Protein AF-K0J5R7-F1 (afdb_monomer)

Mean predicted aligned error: 9.74 Å

Nearest PDB structures (foldseek):
  3qnq-assembly2_C  TM=9.355E-01  e=2.518E-10  Bacillus cereus ATCC 10987
  8qsr-assembly1_A  TM=5.728E-01  e=1.149E-01  Escherichia coli

Foldseek 3Di:
DDPCLCVQQLNLLLQQLLLCLLLVLLCVQAPFPLSNVLSVVSNVCSQQSNCVSVCVSPVLVPDPLNVVLSVVLSVVSSVVVVVCVVVVQQAQFPPDDDPSRHGQLVSLCVRRPNDNSRSVSSVVSSVSSNVSCNVSSNVVSVVNRVVVVVVVVVD

InterPro domains:
  IPR003352 Phosphotransferase system, EIIC [PF02378] (1-74)
  IPR004501 Phosphotransferase system, EIIC component, type 3 [PS51105] (1-136)
  IPR051088 Bacterial PTS System Sugar-Specific EIIC/EIIB [PTHR33989] (1-152)

Structure (mmCIF, N/CA/C/O backbone):
data_AF-K0J5R7-F1
#
_entry.id   AF-K0J5R7-F1
#
loop_
_atom_site.group_PDB
_atom_site.id
_atom_site.type_symbol
_atom_site.label_atom_id
_atom_site.label_alt_id
_atom_site.label_comp_id
_atom_site.label_asym_id
_atom_site.label_entity_id
_atom_site.label_seq_id
_atom_site.pdbx_PDB_ins_code
_atom_site.Cartn_x
_atom_site.Cartn_y
_atom_site.Cartn_z
_atom_site.occupancy
_atom_site.B_iso_or_equiv
_atom_site.auth_seq_id
_atom_site.auth_comp_id
_atom_site.auth_asym_id
_atom_site.auth_atom_id
_atom_site.pdbx_PDB_model_num
ATOM 1 N N . MET A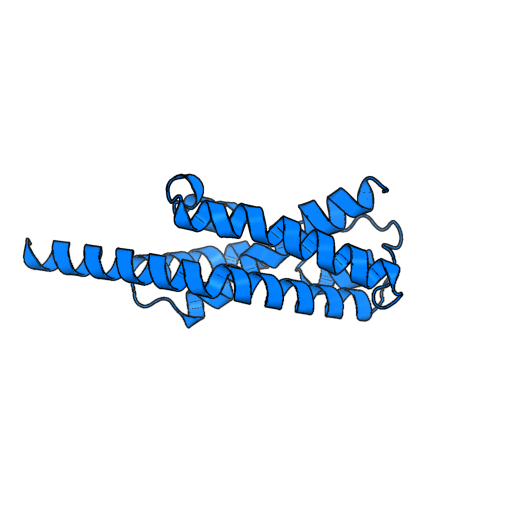 1 1 ? 12.331 -13.605 -17.509 1.00 44.28 1 MET A N 1
ATOM 2 C CA . MET A 1 1 ? 12.139 -12.647 -16.398 1.00 44.28 1 MET A CA 1
ATOM 3 C C . MET A 1 1 ? 13.452 -12.548 -15.634 1.00 44.28 1 MET A C 1
ATOM 5 O O . MET A 1 1 ? 13.988 -13.589 -15.285 1.00 44.28 1 MET A O 1
ATOM 9 N N . THR A 1 2 ? 14.027 -11.358 -15.457 1.00 44.75 2 THR A N 1
ATOM 10 C CA . THR A 1 2 ? 15.300 -11.165 -14.730 1.00 44.75 2 THR A CA 1
ATOM 11 C C . THR A 1 2 ? 15.046 -11.008 -13.229 1.00 44.75 2 THR A C 1
ATOM 13 O O . THR A 1 2 ? 14.035 -10.421 -12.847 1.00 44.75 2 THR A O 1
ATOM 16 N N . LYS A 1 3 ? 15.961 -11.491 -12.369 1.00 48.97 3 LYS A N 1
ATOM 17 C CA . LYS A 1 3 ? 15.855 -11.351 -10.898 1.00 48.97 3 LYS A CA 1
ATOM 18 C C . LYS A 1 3 ? 15.577 -9.908 -10.456 1.00 48.97 3 LYS A C 1
ATOM 20 O O . LYS A 1 3 ? 14.711 -9.691 -9.626 1.00 48.97 3 LYS A O 1
ATOM 25 N N . GLN A 1 4 ? 16.208 -8.923 -11.099 1.00 50.81 4 GLN A N 1
ATOM 26 C CA . GLN A 1 4 ? 15.983 -7.496 -10.829 1.00 50.81 4 GLN A CA 1
ATOM 27 C C . GLN A 1 4 ? 14.553 -7.016 -11.097 1.00 50.81 4 GLN A C 1
ATOM 29 O O . GLN A 1 4 ? 14.083 -6.114 -10.419 1.00 50.81 4 GLN A O 1
ATOM 34 N N . PHE A 1 5 ? 13.825 -7.602 -12.049 1.00 52.88 5 PHE A N 1
ATOM 35 C CA . PHE A 1 5 ? 12.424 -7.229 -12.252 1.00 52.88 5 PHE A CA 1
ATOM 36 C C . PHE A 1 5 ? 11.564 -7.660 -11.056 1.00 52.88 5 PHE A C 1
ATOM 38 O O . PHE A 1 5 ? 10.719 -6.901 -10.592 1.00 52.88 5 PHE A O 1
ATOM 45 N N . ILE A 1 6 ? 11.826 -8.854 -10.522 1.00 53.91 6 ILE A N 1
ATOM 46 C CA . ILE A 1 6 ? 11.122 -9.376 -9.350 1.00 53.91 6 ILE A CA 1
ATOM 47 C C . ILE A 1 6 ? 11.543 -8.587 -8.104 1.00 53.91 6 ILE A C 1
ATOM 49 O O . ILE A 1 6 ? 10.686 -8.046 -7.414 1.00 53.91 6 ILE A O 1
ATOM 53 N N . ASP A 1 7 ? 12.842 -8.414 -7.871 1.00 48.41 7 ASP A N 1
ATOM 54 C CA . ASP A 1 7 ? 13.350 -7.752 -6.665 1.00 48.41 7 ASP A CA 1
ATOM 55 C C . ASP A 1 7 ? 13.078 -6.244 -6.641 1.00 48.41 7 ASP A C 1
ATOM 57 O O . ASP A 1 7 ? 12.871 -5.687 -5.572 1.00 48.41 7 ASP A O 1
ATOM 61 N N . THR A 1 8 ? 13.044 -5.558 -7.787 1.00 49.31 8 THR A N 1
ATOM 62 C CA . THR A 1 8 ? 12.787 -4.112 -7.829 1.00 49.31 8 THR A CA 1
ATOM 63 C C . THR A 1 8 ? 11.306 -3.798 -7.981 1.00 49.31 8 THR A C 1
ATOM 65 O O . THR A 1 8 ? 10.830 -2.933 -7.266 1.00 49.31 8 THR A O 1
ATOM 68 N N . PHE A 1 9 ? 10.546 -4.486 -8.841 1.00 50.09 9 PHE A N 1
ATOM 69 C CA . PHE A 1 9 ? 9.148 -4.109 -9.114 1.00 50.09 9 PHE A CA 1
ATOM 70 C C . PHE A 1 9 ? 8.103 -4.904 -8.330 1.00 50.09 9 PHE A C 1
ATOM 72 O O . PHE A 1 9 ? 7.033 -4.366 -8.058 1.00 50.09 9 PHE A O 1
ATOM 79 N N . ILE A 1 10 ? 8.399 -6.151 -7.955 1.00 47.44 10 ILE A N 1
ATOM 80 C CA . ILE A 1 10 ? 7.448 -7.022 -7.244 1.00 47.44 10 ILE A CA 1
ATOM 81 C C . ILE A 1 10 ? 7.731 -7.027 -5.740 1.00 47.44 10 ILE A C 1
ATOM 83 O O . ILE A 1 10 ? 6.799 -6.929 -4.952 1.00 47.44 10 ILE A O 1
ATOM 87 N N . VAL A 1 11 ? 9.001 -7.104 -5.342 1.00 43.16 11 VAL A N 1
ATOM 88 C CA . VAL A 1 11 ? 9.412 -7.164 -3.932 1.00 43.16 11 VAL A CA 1
ATOM 89 C C . VAL A 1 11 ? 9.776 -5.769 -3.426 1.00 43.16 11 VAL A C 1
ATOM 91 O O . VAL A 1 11 ? 9.180 -5.300 -2.473 1.00 43.16 11 VAL A O 1
ATOM 94 N N . GLY A 1 12 ? 10.663 -5.042 -4.106 1.00 44.59 12 GLY A N 1
ATOM 95 C CA . GLY A 1 12 ? 11.152 -3.732 -3.666 1.00 44.59 12 GLY A CA 1
ATOM 96 C C . GLY A 1 12 ? 10.116 -2.614 -3.769 1.00 44.59 12 GLY A C 1
ATOM 97 O O . GLY A 1 12 ? 9.905 -1.895 -2.801 1.00 44.59 12 GLY A O 1
ATOM 98 N N . ILE A 1 13 ? 9.442 -2.464 -4.913 1.00 45.38 13 ILE A N 1
ATOM 99 C CA . ILE A 1 13 ? 8.364 -1.478 -5.139 1.00 45.38 13 ILE A CA 1
ATOM 100 C C . ILE A 1 13 ? 7.027 -1.977 -4.586 1.00 45.38 13 ILE A C 1
ATOM 102 O O . ILE A 1 13 ? 6.207 -1.162 -4.159 1.00 45.38 13 ILE A O 1
ATOM 106 N N . GLY A 1 14 ? 6.840 -3.301 -4.543 1.00 42.44 14 GLY A N 1
ATOM 107 C CA . GLY A 1 14 ? 5.731 -3.932 -3.842 1.00 42.44 14 GLY A CA 1
ATOM 108 C C . GLY A 1 14 ? 5.751 -3.567 -2.363 1.00 42.44 14 GLY A C 1
ATOM 109 O O . GLY A 1 14 ? 4.814 -2.946 -1.894 1.00 42.44 14 GLY A O 1
ATOM 110 N N . ASP A 1 15 ? 6.818 -3.841 -1.621 1.00 46.94 15 ASP A N 1
ATOM 111 C CA . ASP A 1 15 ? 6.833 -3.497 -0.195 1.00 46.94 15 ASP A CA 1
ATOM 112 C C . ASP A 1 15 ? 6.787 -1.973 0.035 1.00 46.94 15 ASP A C 1
ATOM 114 O O . ASP A 1 15 ? 5.966 -1.470 0.800 1.00 46.94 15 ASP A O 1
ATOM 118 N N . SER A 1 16 ? 7.643 -1.207 -0.642 1.00 47.53 16 SER A N 1
ATOM 119 C CA . SER A 1 16 ? 7.867 0.217 -0.338 1.00 47.53 16 SER A CA 1
ATOM 120 C C . SER A 1 16 ? 6.698 1.143 -0.712 1.00 47.53 16 SER A C 1
ATOM 122 O O . SER A 1 16 ? 6.246 1.972 0.080 1.00 47.53 16 SER A O 1
ATOM 124 N N . GLY A 1 17 ? 6.170 1.006 -1.931 1.00 51.03 17 GLY A N 1
ATOM 125 C CA . GLY A 1 17 ? 5.119 1.881 -2.451 1.00 51.03 17 GLY A CA 1
ATOM 126 C C . GLY A 1 17 ? 3.729 1.529 -1.929 1.00 51.03 17 GLY A C 1
ATOM 127 O O . GLY A 1 17 ? 2.882 2.418 -1.796 1.00 51.03 17 GLY A O 1
ATOM 128 N N . MET A 1 18 ? 3.494 0.251 -1.609 1.00 62.88 18 MET A N 1
ATOM 129 C CA . MET A 1 18 ? 2.194 -0.203 -1.121 1.00 62.88 18 MET A CA 1
ATOM 130 C C . MET A 1 18 ? 1.890 0.351 0.267 1.00 62.88 18 MET A C 1
ATOM 132 O O . MET A 1 18 ? 0.785 0.837 0.498 1.00 62.88 18 MET A O 1
ATOM 136 N N . THR A 1 19 ? 2.868 0.362 1.171 1.00 66.06 19 THR A N 1
ATOM 137 C 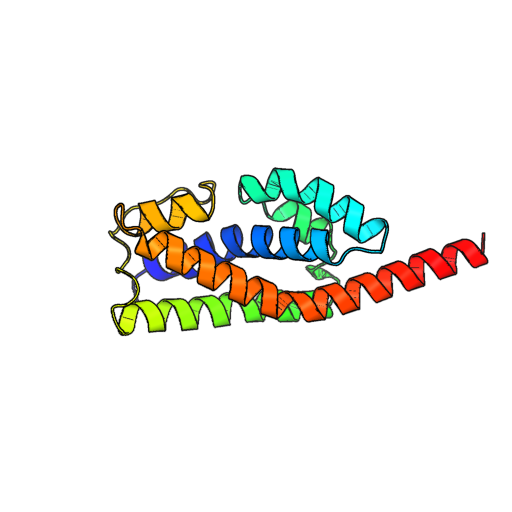CA . THR A 1 19 ? 2.660 0.820 2.550 1.00 66.06 19 THR A CA 1
ATOM 138 C C . THR A 1 19 ? 2.367 2.310 2.626 1.00 66.06 19 THR A C 1
ATOM 140 O O . THR A 1 1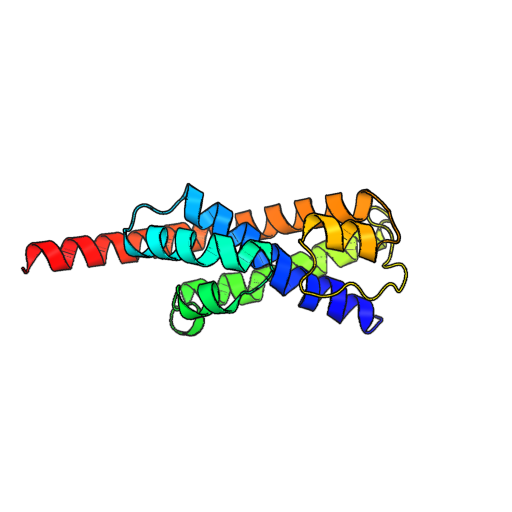9 ? 1.465 2.713 3.357 1.00 66.06 19 THR A O 1
ATOM 143 N N . LEU A 1 20 ? 3.044 3.140 1.826 1.00 69.12 20 LEU A N 1
ATOM 144 C CA . LEU A 1 20 ? 2.742 4.572 1.774 1.00 69.12 20 LEU A CA 1
ATOM 145 C C . LEU A 1 20 ? 1.330 4.831 1.217 1.00 69.12 20 LEU A C 1
ATOM 147 O O . LEU A 1 20 ? 0.601 5.659 1.764 1.00 69.12 20 LEU A O 1
ATOM 151 N N . ALA A 1 21 ? 0.907 4.085 0.187 1.00 71.31 21 ALA A N 1
ATOM 152 C CA . ALA A 1 21 ? -0.458 4.153 -0.344 1.00 71.31 21 ALA A CA 1
ATOM 153 C C . ALA A 1 21 ? -1.504 3.783 0.721 1.00 71.31 21 ALA A C 1
ATOM 155 O O . ALA A 1 21 ? -2.512 4.471 0.885 1.00 71.31 21 ALA A O 1
ATOM 156 N N . VAL A 1 22 ? -1.238 2.706 1.465 1.00 72.81 22 VAL A N 1
ATOM 157 C CA . VAL A 1 22 ? -2.085 2.211 2.555 1.00 72.81 22 VAL A CA 1
ATOM 158 C C . VAL A 1 22 ? -2.149 3.218 3.699 1.00 72.81 22 VAL A C 1
ATOM 160 O O . VAL A 1 22 ? -3.231 3.478 4.213 1.00 72.81 22 VAL A O 1
ATOM 163 N N . LEU A 1 23 ? -1.035 3.854 4.061 1.00 75.38 23 LEU A N 1
ATOM 164 C CA . LEU A 1 23 ? -0.992 4.891 5.094 1.00 75.38 23 LEU A CA 1
ATOM 165 C C . LEU A 1 23 ? -1.779 6.140 4.707 1.00 75.38 23 LEU A C 1
ATOM 167 O O . LEU A 1 23 ? -2.527 6.669 5.528 1.00 75.38 23 LEU A O 1
ATOM 171 N N . LEU A 1 24 ? -1.665 6.585 3.454 1.00 74.69 24 LEU A N 1
ATOM 172 C CA . LEU A 1 24 ? -2.483 7.679 2.930 1.00 74.69 24 LEU A CA 1
ATOM 173 C C . LEU A 1 24 ? -3.975 7.311 2.943 1.00 74.69 24 LEU A C 1
ATOM 175 O O . LEU A 1 24 ? -4.805 8.127 3.345 1.00 74.69 24 LEU A O 1
ATOM 179 N N . ALA A 1 25 ? -4.319 6.072 2.578 1.00 77.38 25 ALA A N 1
ATOM 180 C CA . ALA A 1 25 ? -5.689 5.568 2.653 1.00 77.38 25 ALA A CA 1
ATOM 181 C C . ALA A 1 25 ? -6.215 5.521 4.094 1.00 77.38 25 ALA A C 1
ATOM 183 O O . ALA A 1 25 ? -7.326 5.979 4.357 1.00 77.38 25 ALA A O 1
ATOM 184 N N . ILE A 1 26 ? -5.407 5.038 5.040 1.00 77.56 26 ILE A N 1
ATOM 185 C CA . ILE A 1 26 ? -5.725 5.048 6.470 1.00 77.56 26 ILE A CA 1
ATOM 186 C C . ILE A 1 26 ? -5.974 6.481 6.935 1.00 77.56 26 ILE A C 1
ATOM 188 O O . ILE A 1 26 ? -6.991 6.738 7.566 1.00 77.56 26 ILE A O 1
ATOM 192 N N . PHE A 1 27 ? -5.108 7.432 6.585 1.00 78.62 27 PHE A N 1
ATOM 193 C CA . PHE A 1 27 ? -5.261 8.822 7.010 1.00 78.62 27 PHE A CA 1
ATOM 194 C C . PHE A 1 27 ? -6.554 9.468 6.482 1.00 78.62 27 PHE A C 1
ATOM 196 O O . PHE A 1 27 ? -7.174 10.260 7.189 1.00 78.62 27 PHE A O 1
ATOM 203 N N . MET A 1 28 ? -6.993 9.109 5.271 1.00 77.44 28 MET A N 1
ATOM 204 C CA . MET A 1 28 ? -8.253 9.601 4.698 1.00 77.44 28 MET A CA 1
ATOM 205 C C . MET A 1 28 ? -9.506 8.933 5.284 1.00 77.44 28 MET A C 1
ATOM 207 O O . MET A 1 28 ? -10.561 9.564 5.335 1.00 77.44 28 MET A O 1
ATOM 211 N N . ILE A 1 29 ? -9.425 7.659 5.682 1.00 79.44 29 ILE A N 1
ATOM 212 C CA . ILE A 1 29 ? -10.601 6.850 6.052 1.00 79.44 29 ILE A CA 1
ATOM 213 C C . ILE A 1 29 ? -10.767 6.716 7.570 1.00 79.44 29 ILE A C 1
ATOM 215 O O . ILE A 1 29 ? -11.895 6.550 8.028 1.00 79.44 29 ILE A O 1
ATOM 219 N N . ALA A 1 30 ? -9.685 6.784 8.349 1.00 78.88 30 ALA A N 1
ATOM 220 C CA . ALA A 1 30 ? -9.681 6.414 9.760 1.00 78.88 30 ALA A CA 1
ATOM 221 C C . ALA A 1 30 ? -10.612 7.275 10.622 1.00 78.88 30 ALA A C 1
ATOM 223 O O . ALA A 1 30 ? -10.345 8.450 10.896 1.00 78.88 30 ALA A O 1
ATOM 224 N N . LYS A 1 31 ? -11.681 6.646 11.119 1.00 78.12 31 LYS A N 1
ATOM 225 C CA . LYS A 1 31 ? -12.581 7.198 12.137 1.00 78.12 31 LYS A CA 1
ATOM 226 C C . LYS A 1 31 ? -12.308 6.619 13.520 1.00 78.12 31 LYS A C 1
ATOM 228 O O . LYS A 1 31 ? -12.506 7.334 14.502 1.00 78.12 31 LYS A O 1
ATOM 233 N N . SER A 1 32 ? -11.854 5.368 13.607 1.00 80.88 32 SER A N 1
ATOM 234 C CA . SER A 1 32 ? -11.477 4.732 14.876 1.00 80.88 32 SER A CA 1
ATOM 235 C C . SER A 1 32 ? -10.209 5.354 15.465 1.00 80.88 32 SER A C 1
ATOM 237 O O . SER A 1 32 ? -9.316 5.817 14.740 1.00 80.88 32 SER A O 1
ATOM 239 N N . ARG A 1 33 ? -10.112 5.388 16.801 1.00 79.62 33 ARG A N 1
ATOM 240 C CA . ARG A 1 33 ? -8.916 5.914 17.473 1.00 79.62 33 ARG A CA 1
ATOM 241 C C . ARG A 1 33 ? -7.714 5.029 17.165 1.00 79.62 33 ARG A C 1
ATOM 243 O O . ARG A 1 33 ? -6.644 5.554 16.865 1.00 79.62 33 ARG A O 1
ATOM 250 N N . GLN A 1 34 ? -7.913 3.713 17.169 1.00 79.38 34 GLN A N 1
ATOM 251 C CA . GLN A 1 34 ? -6.888 2.730 16.844 1.00 79.38 34 GLN A CA 1
ATOM 252 C C . GLN A 1 34 ? -6.291 2.971 15.451 1.00 79.38 34 GLN A C 1
ATOM 254 O O . GLN A 1 34 ? -5.076 3.114 15.325 1.00 79.38 34 GLN A O 1
ATOM 259 N N . MET A 1 35 ? -7.118 3.113 14.411 1.00 78.94 35 MET A N 1
ATOM 260 C CA . MET A 1 35 ? -6.607 3.265 13.046 1.00 78.94 35 MET A CA 1
ATOM 261 C C . MET A 1 35 ? -5.954 4.638 12.803 1.00 78.94 35 MET A C 1
ATOM 263 O O . MET A 1 35 ? -4.978 4.730 12.057 1.00 78.94 35 MET A O 1
ATOM 267 N N . ARG A 1 36 ? -6.405 5.698 13.494 1.00 81.19 36 ARG A N 1
ATOM 268 C CA . ARG A 1 36 ? -5.750 7.023 13.465 1.00 81.19 36 ARG A CA 1
ATOM 269 C C . ARG A 1 36 ? -4.373 7.023 14.120 1.00 81.19 36 ARG A C 1
ATOM 271 O O . ARG A 1 36 ? -3.454 7.634 13.577 1.00 81.19 36 ARG A O 1
ATOM 278 N N . GLU A 1 37 ? -4.224 6.380 15.275 1.00 80.00 37 GLU A N 1
ATOM 279 C CA . GLU A 1 37 ? -2.925 6.280 15.951 1.00 80.00 37 GLU A CA 1
ATOM 280 C C . GLU A 1 37 ? -1.946 5.430 15.134 1.00 80.00 37 GLU A C 1
ATOM 282 O O . GLU A 1 37 ? -0.801 5.836 14.940 1.00 80.00 37 GLU A O 1
ATOM 287 N N . MET A 1 38 ? -2.413 4.330 14.532 1.00 76.38 38 MET A N 1
ATOM 288 C CA . MET A 1 38 ? -1.584 3.525 13.627 1.00 76.38 38 MET A CA 1
ATOM 289 C C . MET A 1 38 ? -1.137 4.306 12.386 1.00 76.38 38 MET A C 1
ATOM 291 O O . MET A 1 38 ? 0.032 4.244 12.015 1.00 76.38 38 MET A O 1
ATOM 295 N N . GLY A 1 39 ? -2.022 5.101 11.774 1.00 74.81 39 GLY A N 1
ATOM 296 C CA . GLY A 1 39 ? -1.657 5.961 10.643 1.00 74.81 39 GLY A CA 1
ATOM 297 C C . GLY A 1 39 ? -0.579 6.995 10.993 1.00 74.81 39 GLY A C 1
ATOM 298 O O . GLY A 1 39 ? 0.339 7.217 10.206 1.00 74.81 39 GLY A O 1
ATOM 299 N N . LYS A 1 40 ? -0.640 7.596 12.191 1.00 75.62 40 LYS A N 1
ATOM 300 C CA . LYS A 1 40 ? 0.381 8.548 12.669 1.00 75.62 40 LYS A CA 1
ATOM 301 C C . LYS A 1 40 ? 1.726 7.879 12.947 1.00 75.62 40 LYS A C 1
ATOM 303 O O . LYS A 1 40 ? 2.758 8.449 12.613 1.00 75.62 40 LYS A O 1
ATOM 308 N N . LEU A 1 41 ? 1.717 6.695 13.558 1.00 72.94 41 LEU A N 1
ATOM 309 C CA . LEU A 1 41 ? 2.939 5.938 13.841 1.00 72.94 41 LEU A CA 1
ATOM 310 C C . LEU A 1 41 ? 3.585 5.426 12.548 1.00 72.94 41 LEU A C 1
ATOM 312 O O . LEU A 1 41 ? 4.804 5.474 12.400 1.00 72.94 41 LEU A O 1
ATOM 316 N N . GLY A 1 42 ? 2.762 4.993 11.593 1.00 70.69 42 GLY A N 1
ATOM 317 C CA . GLY A 1 42 ? 3.225 4.435 10.332 1.00 70.69 42 GLY A CA 1
ATOM 318 C C . GLY A 1 42 ? 3.685 5.472 9.307 1.00 70.69 42 GLY A C 1
ATOM 319 O O . GLY A 1 42 ? 4.504 5.137 8.464 1.00 70.69 42 GLY A O 1
ATOM 320 N N . ILE A 1 43 ? 3.239 6.735 9.352 1.00 68.94 43 ILE A N 1
ATOM 321 C CA . ILE A 1 43 ? 3.651 7.728 8.338 1.00 68.94 43 ILE A CA 1
ATOM 322 C C . ILE A 1 43 ? 5.156 8.027 8.384 1.00 68.94 43 ILE A C 1
ATOM 324 O O . ILE A 1 43 ? 5.784 8.179 7.340 1.00 68.94 43 ILE A O 1
ATOM 328 N N . GLY A 1 44 ? 5.746 8.056 9.585 1.00 66.62 44 GLY A N 1
ATOM 329 C CA . GLY A 1 44 ? 7.180 8.278 9.765 1.00 66.62 44 GLY A CA 1
ATOM 330 C C . GLY A 1 44 ? 8.012 7.126 9.205 1.00 66.62 44 GLY A C 1
ATOM 331 O O . GLY A 1 44 ? 8.999 7.358 8.515 1.00 66.62 44 GLY A O 1
ATOM 332 N N . SER A 1 45 ? 7.579 5.886 9.445 1.00 67.25 45 SER A N 1
ATOM 333 C CA . SER A 1 45 ? 8.244 4.681 8.943 1.00 67.25 45 SER A CA 1
ATOM 334 C C . SER A 1 45 ? 7.993 4.456 7.447 1.00 67.25 45 SER A C 1
ATOM 336 O O . SER A 1 45 ? 8.902 4.077 6.714 1.00 67.25 45 SER A O 1
ATOM 338 N N . GLY A 1 46 ? 6.790 4.778 6.970 1.00 65.31 46 GLY A N 1
ATOM 339 C CA . GLY A 1 46 ? 6.362 4.622 5.582 1.00 65.31 46 GLY A CA 1
ATOM 340 C C . GLY A 1 46 ? 7.100 5.529 4.599 1.00 65.31 46 GLY A C 1
ATOM 341 O O . GLY A 1 46 ? 7.291 5.142 3.453 1.00 65.31 46 GLY A O 1
ATOM 342 N N . ILE A 1 47 ? 7.584 6.699 5.036 1.00 65.31 47 ILE A N 1
ATOM 343 C CA . ILE A 1 47 ? 8.444 7.569 4.208 1.00 65.31 47 ILE A CA 1
ATOM 344 C C . ILE A 1 47 ? 9.795 6.898 3.902 1.00 65.31 47 ILE A C 1
ATOM 346 O O . ILE A 1 47 ? 10.343 7.088 2.817 1.00 65.31 47 ILE A O 1
ATOM 350 N N . PHE A 1 48 ? 10.309 6.093 4.835 1.00 63.78 48 PHE A N 1
ATOM 351 C CA . PHE A 1 48 ? 11.562 5.344 4.690 1.00 63.78 48 PHE A CA 1
ATOM 352 C C . PHE A 1 48 ? 11.350 3.891 4.248 1.00 63.78 48 PHE A C 1
ATOM 354 O O . PHE A 1 48 ? 12.292 3.100 4.289 1.00 63.78 48 PHE A O 1
ATOM 361 N N . ASN A 1 49 ? 10.134 3.539 3.815 1.00 64.19 49 ASN A N 1
ATOM 362 C CA . ASN A 1 49 ? 9.752 2.184 3.404 1.00 64.19 49 ASN A CA 1
ATOM 363 C C . ASN A 1 49 ? 9.959 1.117 4.486 1.00 64.19 49 ASN A C 1
ATOM 365 O O . ASN A 1 49 ? 10.253 -0.038 4.191 1.00 64.19 49 ASN A O 1
ATOM 369 N N . VAL A 1 50 ? 9.817 1.517 5.747 1.00 63.62 50 VAL A N 1
ATOM 370 C CA . VAL A 1 50 ? 9.812 0.611 6.892 1.00 63.62 50 VAL A CA 1
ATOM 371 C C . VAL A 1 50 ? 8.359 0.208 7.142 1.00 63.62 50 VAL A C 1
ATOM 373 O O . VAL A 1 50 ? 7.527 1.020 7.568 1.00 63.62 50 VAL A O 1
ATOM 376 N N . ASN A 1 51 ? 8.053 -1.047 6.818 1.00 63.84 51 ASN A N 1
ATOM 377 C CA . ASN A 1 51 ? 6.694 -1.586 6.723 1.00 63.84 51 ASN A CA 1
ATOM 378 C C . ASN A 1 51 ? 6.246 -2.318 7.985 1.00 63.84 51 ASN A C 1
ATOM 380 O O . ASN A 1 51 ? 5.048 -2.489 8.221 1.00 63.84 51 ASN A O 1
ATOM 384 N N . GLU A 1 52 ? 7.199 -2.712 8.823 1.00 65.31 52 GLU A N 1
ATOM 385 C CA . GLU A 1 52 ? 6.968 -3.435 10.064 1.00 65.31 52 GLU A CA 1
ATOM 386 C C . GLU A 1 52 ? 5.962 -2.716 10.983 1.00 65.31 52 GLU A C 1
ATOM 388 O O . GLU A 1 52 ? 5.035 -3.372 11.456 1.00 65.31 52 GLU A O 1
ATOM 393 N N . PRO A 1 53 ? 6.009 -1.384 11.185 1.00 63.69 53 PRO A N 1
ATOM 394 C CA . PRO A 1 53 ? 5.056 -0.701 12.059 1.00 63.69 53 PRO A CA 1
ATOM 395 C C . PRO A 1 53 ? 3.612 -0.793 11.570 1.00 63.69 53 PRO A C 1
ATOM 397 O O . PRO A 1 53 ? 2.691 -0.762 12.378 1.00 63.69 53 PRO A O 1
ATOM 400 N N . VAL A 1 54 ? 3.398 -0.937 10.262 1.00 66.25 54 VAL A N 1
ATOM 401 C CA . VAL A 1 54 ? 2.058 -1.063 9.680 1.00 66.25 54 VAL A CA 1
ATOM 402 C C . VAL A 1 54 ? 1.580 -2.510 9.736 1.00 66.25 54 VAL A C 1
ATOM 404 O O . VAL A 1 54 ? 0.435 -2.746 10.104 1.00 66.25 54 VAL A O 1
ATOM 407 N N . ILE A 1 55 ? 2.459 -3.472 9.441 1.00 65.44 55 ILE A N 1
ATOM 408 C CA . ILE A 1 55 ? 2.156 -4.914 9.467 1.00 65.44 55 ILE A CA 1
ATOM 409 C C . ILE A 1 55 ? 1.935 -5.444 10.888 1.00 65.44 55 ILE A C 1
ATOM 411 O O . ILE A 1 55 ? 1.138 -6.364 11.077 1.00 65.44 55 ILE A O 1
ATOM 415 N N . PHE A 1 56 ? 2.634 -4.879 11.876 1.00 66.00 56 PHE A N 1
ATOM 416 C CA . PHE A 1 56 ? 2.443 -5.204 13.289 1.00 66.00 56 PHE A CA 1
ATOM 417 C C . PHE A 1 56 ? 1.422 -4.287 13.973 1.00 66.00 56 PHE A C 1
ATOM 419 O O . PHE A 1 56 ? 0.720 -4.734 14.878 1.00 66.00 56 PHE A O 1
ATOM 426 N N . GLY A 1 57 ? 1.329 -3.016 13.568 1.00 63.88 57 GLY A N 1
ATOM 427 C CA . GLY A 1 57 ? 0.428 -2.036 14.183 1.00 63.88 57 GLY A CA 1
ATOM 428 C C . GLY A 1 57 ? -1.033 -2.220 13.779 1.00 63.88 57 GLY A C 1
ATOM 429 O O . GLY A 1 57 ? -1.929 -2.206 14.625 1.00 63.88 57 GLY A O 1
ATOM 430 N N . LEU A 1 58 ? -1.292 -2.467 12.495 1.00 64.44 58 LEU A N 1
ATOM 431 C CA . LEU A 1 58 ? -2.515 -3.152 12.102 1.00 64.44 58 LEU A CA 1
ATOM 432 C C . LEU A 1 58 ? -2.212 -4.640 12.222 1.00 64.44 58 LEU A C 1
ATOM 434 O O . LEU A 1 58 ? -1.217 -5.069 11.656 1.00 64.44 58 LEU A O 1
ATOM 438 N N . PRO A 1 59 ? -3.027 -5.454 12.906 1.00 62.53 59 PRO A N 1
ATOM 439 C CA . PRO A 1 59 ? -2.820 -6.893 12.967 1.00 62.53 59 PRO A CA 1
ATOM 440 C C . PRO A 1 59 ? -3.174 -7.525 11.609 1.00 62.53 59 PRO A C 1
ATOM 442 O O . PRO A 1 59 ? -4.092 -8.333 11.514 1.00 62.53 59 PRO A O 1
ATOM 445 N N . ILE A 1 60 ? -2.472 -7.137 10.538 1.00 64.19 60 ILE A N 1
ATOM 446 C CA . ILE A 1 60 ? -2.701 -7.567 9.154 1.00 64.19 60 ILE A CA 1
ATOM 447 C C . ILE A 1 60 ? -2.570 -9.085 9.076 1.00 64.19 60 ILE A C 1
ATOM 449 O O . ILE A 1 60 ? -3.376 -9.745 8.433 1.00 64.19 60 ILE A O 1
ATOM 453 N N . ILE A 1 61 ? -1.602 -9.637 9.809 1.00 58.66 61 ILE A N 1
ATOM 454 C CA . ILE A 1 61 ? -1.348 -11.077 9.888 1.00 58.66 61 ILE A CA 1
ATOM 455 C C . ILE A 1 61 ? -2.480 -11.815 10.621 1.00 58.66 61 ILE A C 1
ATOM 457 O O . ILE A 1 61 ? -2.790 -12.951 10.276 1.00 58.66 61 ILE A O 1
ATOM 461 N N . MET A 1 62 ? -3.120 -11.192 11.617 1.00 66.06 62 MET A N 1
ATOM 462 C CA . MET A 1 62 ? -4.211 -11.827 12.373 1.00 66.06 62 MET A CA 1
ATOM 463 C C . MET A 1 62 ? -5.598 -11.512 11.802 1.00 66.06 62 MET A C 1
ATOM 465 O O . MET A 1 62 ? -6.569 -12.151 12.200 1.00 66.06 62 MET A O 1
ATOM 469 N N . ASN A 1 63 ? -5.717 -10.540 10.890 1.00 72.50 63 ASN A N 1
ATOM 470 C CA . ASN A 1 63 ? -6.978 -10.147 10.275 1.00 72.50 63 ASN A CA 1
ATOM 471 C C . ASN A 1 63 ? -7.072 -10.697 8.839 1.00 72.50 63 ASN A C 1
ATOM 473 O O . ASN A 1 63 ? -6.445 -10.147 7.929 1.00 72.50 63 ASN A O 1
ATOM 477 N N . PRO A 1 64 ? -7.913 -11.719 8.588 1.00 71.19 64 PRO A N 1
ATOM 478 C CA . PRO A 1 64 ? -8.092 -12.297 7.256 1.00 71.19 64 PRO A CA 1
ATOM 479 C C . PRO A 1 64 ? -8.490 -11.267 6.191 1.00 71.19 64 PRO A C 1
ATOM 481 O O . PRO A 1 64 ? -8.135 -11.422 5.025 1.00 71.19 64 PRO A O 1
ATOM 484 N N . LEU A 1 65 ? -9.189 -10.192 6.583 1.00 78.62 65 LEU A N 1
ATOM 485 C CA . LEU A 1 65 ? -9.591 -9.118 5.673 1.00 78.62 65 LEU A CA 1
ATOM 486 C C . LEU A 1 65 ? -8.403 -8.320 5.141 1.00 78.62 65 LEU A C 1
ATOM 488 O O . LEU A 1 65 ? -8.499 -7.782 4.046 1.00 78.62 65 LEU A O 1
ATOM 492 N N . ALA A 1 66 ? -7.305 -8.238 5.890 1.00 75.88 66 ALA A N 1
ATOM 493 C CA . ALA A 1 66 ? -6.107 -7.510 5.488 1.00 75.88 66 ALA A CA 1
ATOM 494 C C . ALA A 1 66 ? -5.136 -8.393 4.683 1.00 75.88 66 ALA A C 1
ATOM 496 O O . ALA A 1 66 ? -4.421 -7.887 3.822 1.00 75.88 66 ALA A O 1
ATOM 497 N N . ILE A 1 67 ? -5.163 -9.715 4.889 1.00 77.56 67 ILE A N 1
ATOM 498 C CA . ILE A 1 67 ? -4.373 -10.681 4.105 1.00 77.56 67 ILE A CA 1
ATOM 499 C C . ILE A 1 67 ? -4.782 -10.665 2.626 1.00 77.56 67 ILE A C 1
ATOM 501 O O . ILE A 1 67 ? -3.924 -10.750 1.749 1.00 77.56 67 ILE A O 1
ATOM 505 N N . ILE A 1 68 ? -6.080 -10.525 2.334 1.00 81.88 68 ILE A N 1
ATOM 506 C CA . ILE A 1 68 ? -6.601 -10.490 0.958 1.00 81.88 68 ILE A CA 1
ATOM 507 C C . ILE A 1 68 ? -5.961 -9.356 0.137 1.00 81.88 68 ILE A C 1
ATOM 509 O O . ILE A 1 68 ? -5.310 -9.662 -0.862 1.00 81.88 68 ILE A O 1
ATOM 513 N N . PRO A 1 69 ? -6.089 -8.066 0.509 1.00 79.19 69 PRO A N 1
ATOM 514 C CA . PRO A 1 69 ? -5.463 -6.983 -0.237 1.00 79.19 69 PRO A CA 1
ATOM 515 C C . PRO A 1 69 ? -3.936 -7.044 -0.159 1.00 79.19 69 PRO A C 1
ATOM 517 O O . PRO A 1 69 ? -3.286 -6.666 -1.128 1.00 79.19 69 PRO A O 1
ATOM 520 N N . TRP A 1 70 ? -3.354 -7.566 0.926 1.00 75.81 70 TRP A N 1
ATOM 521 C CA . TRP A 1 70 ? -1.905 -7.738 1.041 1.00 75.81 70 TRP A CA 1
ATOM 522 C C . TRP A 1 70 ? -1.335 -8.737 0.027 1.00 75.81 70 TRP A C 1
ATOM 524 O O . TRP A 1 70 ? -0.269 -8.494 -0.525 1.00 75.81 70 TRP A O 1
ATOM 534 N N . LEU A 1 71 ? -2.057 -9.817 -0.282 1.00 77.00 71 LEU A N 1
ATOM 535 C CA . LEU A 1 71 ? -1.653 -10.777 -1.312 1.00 77.00 71 LEU A CA 1
ATOM 536 C C . LEU A 1 71 ? -2.041 -10.310 -2.724 1.00 77.00 71 LEU A C 1
ATOM 538 O O . LEU A 1 71 ? -1.306 -10.525 -3.685 1.00 77.00 71 LEU A O 1
ATOM 542 N N . LEU A 1 72 ? -3.203 -9.671 -2.862 1.00 81.06 72 LEU A N 1
ATOM 543 C CA . LEU A 1 72 ? -3.779 -9.313 -4.158 1.00 81.06 72 LEU A CA 1
ATOM 544 C C . LEU A 1 72 ? -3.126 -8.057 -4.755 1.00 81.06 72 LEU A C 1
ATOM 546 O O . LEU A 1 72 ? -2.875 -8.014 -5.958 1.00 81.06 72 LEU A O 1
ATOM 550 N N . ALA A 1 73 ? -2.783 -7.064 -3.930 1.00 81.31 73 ALA A N 1
ATOM 551 C CA . ALA A 1 73 ? -2.111 -5.844 -4.371 1.00 81.31 73 ALA A CA 1
ATOM 552 C C . ALA A 1 73 ? -0.769 -6.090 -5.095 1.00 81.31 73 ALA A C 1
ATOM 554 O O . ALA A 1 73 ? -0.646 -5.613 -6.225 1.00 81.31 73 ALA A O 1
ATOM 555 N N . PRO A 1 74 ? 0.208 -6.854 -4.558 1.00 75.38 74 PRO A N 1
ATOM 556 C CA . PRO A 1 74 ? 1.476 -7.094 -5.251 1.00 75.38 74 PRO A CA 1
ATOM 557 C C . PRO A 1 74 ? 1.294 -7.893 -6.544 1.00 75.38 74 PRO A C 1
ATOM 559 O O . PRO A 1 74 ? 1.992 -7.639 -7.524 1.00 75.38 74 PRO A O 1
ATOM 562 N N . VAL A 1 75 ? 0.326 -8.815 -6.590 1.00 79.94 75 VAL A N 1
ATOM 563 C CA . VAL A 1 75 ? 0.010 -9.583 -7.805 1.00 79.94 75 VAL A CA 1
ATOM 564 C C . VAL A 1 75 ? -0.523 -8.663 -8.905 1.00 79.94 75 VAL A C 1
ATOM 566 O O . VAL A 1 75 ? -0.045 -8.718 -10.039 1.00 79.94 75 VAL A O 1
ATOM 569 N N . VAL A 1 76 ? -1.472 -7.780 -8.577 1.00 83.00 76 VAL A N 1
ATOM 570 C CA . VAL A 1 76 ? -2.041 -6.829 -9.544 1.00 83.00 76 VAL A CA 1
ATOM 571 C C . VAL A 1 76 ? -1.002 -5.796 -9.976 1.00 83.00 76 VAL A C 1
ATOM 573 O O . VAL A 1 76 ? -0.848 -5.557 -11.171 1.00 83.00 76 VAL A O 1
ATOM 576 N N . VAL A 1 77 ? -0.250 -5.220 -9.035 1.00 78.88 77 VAL A N 1
ATOM 577 C CA . VAL A 1 77 ? 0.828 -4.263 -9.333 1.00 78.88 77 VAL A CA 1
ATOM 578 C C . VAL A 1 77 ? 1.889 -4.897 -10.227 1.00 78.88 77 VAL A C 1
ATOM 580 O O . VAL A 1 77 ? 2.292 -4.287 -11.219 1.00 78.88 77 VAL A O 1
ATOM 583 N N . GLY A 1 78 ? 2.306 -6.130 -9.931 1.00 74.31 78 GLY A N 1
ATOM 584 C CA . GLY A 1 78 ? 3.262 -6.874 -10.746 1.00 74.31 78 GLY A CA 1
ATOM 585 C C . GLY A 1 78 ? 2.747 -7.108 -12.166 1.00 74.31 78 GLY A C 1
ATOM 586 O O . GLY A 1 78 ? 3.472 -6.849 -13.128 1.00 74.31 78 GLY A O 1
ATOM 587 N N . ALA A 1 79 ? 1.485 -7.520 -12.314 1.00 81.19 79 ALA A N 1
ATOM 588 C CA . ALA A 1 79 ? 0.858 -7.715 -13.619 1.00 81.19 79 ALA A CA 1
ATOM 589 C C . ALA A 1 79 ? 0.764 -6.403 -14.414 1.00 81.19 79 ALA A C 1
ATOM 591 O O . ALA A 1 79 ? 1.212 -6.345 -15.558 1.00 81.19 79 ALA A O 1
ATOM 592 N N . VAL A 1 80 ? 0.242 -5.331 -13.810 1.00 81.75 80 VAL A N 1
ATOM 593 C CA . VAL A 1 80 ? 0.083 -4.025 -14.472 1.00 81.75 80 VAL A CA 1
ATOM 594 C C . VAL A 1 80 ? 1.437 -3.434 -14.855 1.00 81.75 80 VAL A C 1
ATOM 596 O O . VAL A 1 80 ? 1.604 -2.958 -15.976 1.00 81.75 80 VAL A O 1
ATOM 599 N N . THR A 1 81 ? 2.430 -3.530 -13.974 1.00 74.38 81 THR A N 1
ATOM 600 C CA . THR A 1 81 ? 3.799 -3.080 -14.254 1.00 74.38 81 THR A CA 1
ATOM 601 C C . THR A 1 81 ? 4.438 -3.870 -15.386 1.00 74.38 81 THR A C 1
ATOM 603 O O . THR A 1 81 ? 5.050 -3.284 -16.278 1.00 74.38 81 THR A O 1
ATOM 606 N N . TYR A 1 82 ? 4.259 -5.191 -15.401 1.00 74.44 82 TYR A N 1
ATOM 607 C CA . TYR A 1 82 ? 4.749 -6.034 -16.485 1.00 74.44 82 TYR A CA 1
ATOM 608 C C . TYR A 1 82 ? 4.107 -5.665 -17.829 1.00 74.44 82 TYR A C 1
ATOM 610 O O . TYR A 1 82 ? 4.818 -5.470 -18.817 1.00 74.44 82 TYR A O 1
ATOM 618 N N . PHE A 1 83 ? 2.781 -5.504 -17.868 1.00 78.19 83 PHE A N 1
ATOM 619 C CA . PHE A 1 83 ? 2.070 -5.090 -19.078 1.00 78.19 83 PHE A CA 1
ATOM 620 C C . PHE A 1 83 ? 2.494 -3.696 -19.545 1.00 78.19 83 PHE A C 1
ATOM 622 O O . PHE A 1 83 ? 2.785 -3.528 -20.728 1.00 78.19 83 PHE A O 1
ATOM 629 N N . ALA A 1 84 ? 2.613 -2.727 -18.634 1.00 76.38 84 ALA A N 1
ATOM 630 C CA . ALA A 1 84 ? 3.069 -1.372 -18.941 1.00 76.38 84 ALA A CA 1
ATOM 631 C C . ALA A 1 84 ? 4.482 -1.352 -19.551 1.00 76.38 84 ALA A C 1
ATOM 633 O O . ALA A 1 84 ? 4.748 -0.595 -20.485 1.00 76.38 84 ALA A O 1
ATOM 634 N N . MET A 1 85 ? 5.382 -2.223 -19.088 1.00 73.12 85 MET A N 1
ATOM 635 C CA . MET A 1 85 ? 6.699 -2.388 -19.712 1.00 73.12 85 MET A CA 1
ATOM 636 C C . MET A 1 85 ? 6.636 -3.117 -21.056 1.00 73.12 85 MET A C 1
ATOM 638 O O . MET A 1 85 ? 7.404 -2.802 -21.966 1.00 73.12 85 MET A O 1
ATOM 642 N N . SER A 1 86 ? 5.736 -4.092 -21.202 1.00 72.00 86 SER A N 1
ATOM 643 C CA . SER A 1 86 ? 5.577 -4.859 -22.442 1.00 72.00 86 SER A CA 1
ATOM 644 C C . SER A 1 86 ? 5.050 -4.006 -23.597 1.00 72.00 86 SER A C 1
ATOM 646 O O . SER A 1 86 ? 5.464 -4.218 -24.733 1.00 72.00 86 SER A O 1
ATOM 648 N N . ILE A 1 87 ? 4.165 -3.044 -23.320 1.00 77.75 87 ILE A N 1
ATOM 649 C CA . ILE A 1 87 ? 3.615 -2.117 -24.327 1.00 77.75 87 ILE A CA 1
ATOM 650 C C . ILE A 1 87 ? 4.514 -0.894 -24.578 1.00 77.75 87 ILE A C 1
ATOM 652 O O . ILE A 1 87 ? 4.164 -0.034 -25.380 1.00 77.75 87 ILE A O 1
ATOM 656 N N . GLY A 1 88 ? 5.659 -0.795 -23.891 1.00 69.25 88 GLY A N 1
ATOM 657 C CA . GLY A 1 88 ? 6.599 0.323 -24.021 1.00 69.25 88 GLY A CA 1
ATOM 658 C C . GLY A 1 88 ? 6.184 1.610 -23.298 1.00 69.25 88 GLY A C 1
ATOM 659 O O . GLY A 1 88 ? 6.803 2.645 -23.520 1.00 69.25 88 GLY A O 1
ATOM 660 N N . PHE A 1 89 ? 5.166 1.561 -22.431 1.00 69.81 89 PHE A N 1
ATOM 661 C CA . PHE A 1 89 ? 4.713 2.711 -21.639 1.00 69.81 89 PHE A CA 1
ATOM 662 C C . PHE A 1 89 ? 5.696 3.057 -20.515 1.00 69.81 89 PHE A C 1
ATOM 664 O O . PHE A 1 89 ? 5.965 4.228 -20.258 1.00 69.81 89 PHE A O 1
ATOM 671 N N . ALA A 1 90 ? 6.254 2.036 -19.859 1.00 64.81 90 ALA A N 1
ATOM 672 C CA . ALA A 1 90 ? 7.289 2.202 -18.847 1.00 64.81 90 ALA A CA 1
ATOM 673 C C . ALA A 1 90 ? 8.641 1.686 -19.374 1.00 64.81 90 ALA A C 1
ATOM 675 O O . ALA A 1 90 ? 8.711 0.562 -19.886 1.00 64.81 90 ALA A O 1
ATOM 676 N N . PRO A 1 91 ? 9.730 2.464 -19.244 1.00 63.97 91 PRO A N 1
ATOM 677 C CA . PRO A 1 91 ? 11.072 2.002 -19.577 1.00 63.97 91 PRO A CA 1
ATOM 678 C C . PRO A 1 91 ? 11.441 0.787 -18.721 1.00 63.97 91 PRO A C 1
ATOM 680 O O . PRO A 1 91 ? 11.131 0.713 -17.530 1.00 63.97 91 PRO A O 1
ATOM 683 N N . ARG A 1 92 ? 12.116 -0.183 -19.343 1.00 63.06 92 ARG A N 1
ATOM 684 C CA . ARG A 1 92 ? 12.626 -1.359 -18.631 1.00 63.06 92 ARG A CA 1
ATOM 685 C C . ARG A 1 92 ? 13.654 -0.910 -17.581 1.00 63.06 92 ARG A C 1
ATOM 687 O O . ARG A 1 92 ? 14.384 0.046 -17.849 1.00 63.06 92 ARG A O 1
ATOM 694 N N . PRO A 1 93 ? 13.747 -1.589 -16.422 1.00 61.94 93 PRO A N 1
ATOM 695 C CA . PRO A 1 93 ? 14.768 -1.291 -15.424 1.00 61.94 93 PRO A CA 1
ATOM 696 C C . PRO A 1 93 ? 16.157 -1.212 -16.056 1.00 61.94 93 PRO A C 1
ATOM 698 O O . PRO A 1 93 ? 16.579 -2.141 -16.745 1.00 61.94 93 PRO A O 1
ATOM 701 N N . ALA A 1 94 ? 16.879 -0.129 -15.776 1.00 55.75 94 ALA A N 1
ATOM 702 C CA . ALA A 1 94 ? 18.193 0.161 -16.350 1.00 55.75 94 ALA A CA 1
ATOM 703 C C . ALA A 1 94 ? 19.328 -0.699 -15.751 1.00 55.75 94 ALA A C 1
ATOM 705 O O . ALA A 1 94 ? 20.502 -0.429 -15.979 1.00 55.75 94 ALA A O 1
ATOM 706 N N . GLY A 1 95 ? 18.998 -1.719 -14.947 1.00 53.44 95 GLY A N 1
ATOM 707 C CA . GLY A 1 95 ? 19.969 -2.538 -14.213 1.00 53.44 95 GLY A CA 1
ATOM 708 C C . GLY A 1 95 ? 20.545 -1.863 -12.962 1.00 53.44 95 GLY A C 1
ATOM 709 O O . GLY A 1 95 ? 21.423 -2.434 -12.319 1.00 53.44 95 GLY A O 1
ATOM 710 N N . VAL A 1 96 ? 20.043 -0.679 -12.593 1.00 56.38 96 VAL A N 1
ATOM 711 C CA . VAL A 1 96 ? 20.449 0.059 -11.389 1.00 56.38 96 VAL A CA 1
ATOM 712 C C . VAL A 1 96 ? 19.803 -0.579 -10.161 1.00 56.38 96 VAL A C 1
ATOM 714 O O . VAL A 1 96 ? 18.579 -0.663 -10.065 1.00 56.38 96 VAL A O 1
ATOM 717 N N . ILE A 1 97 ? 20.625 -1.032 -9.213 1.00 57.06 97 ILE A N 1
ATOM 718 C CA . ILE A 1 97 ? 20.155 -1.522 -7.913 1.00 57.06 97 ILE A CA 1
ATOM 719 C C . ILE A 1 97 ? 19.841 -0.300 -7.055 1.00 57.06 97 ILE A C 1
ATOM 721 O O . ILE A 1 97 ? 20.744 0.373 -6.561 1.00 57.06 97 ILE A O 1
ATOM 725 N N . VAL A 1 98 ? 18.556 0.002 -6.904 1.00 60.69 98 VAL A N 1
ATOM 726 C CA . VAL A 1 98 ? 18.106 1.077 -6.022 1.00 60.69 98 VAL A CA 1
ATOM 727 C C . VAL A 1 98 ? 17.944 0.519 -4.605 1.00 60.69 98 VAL A C 1
ATOM 729 O O . VAL A 1 98 ? 17.291 -0.516 -4.447 1.00 60.69 98 VAL A O 1
ATOM 732 N N . PRO A 1 99 ? 18.502 1.173 -3.568 1.00 60.19 99 PRO A N 1
ATOM 733 C CA . PRO A 1 99 ? 18.258 0.785 -2.184 1.00 60.19 99 PRO A CA 1
ATOM 734 C C . PRO A 1 99 ? 16.757 0.773 -1.878 1.00 60.19 99 PRO A C 1
ATOM 736 O O . PRO A 1 99 ? 16.047 1.722 -2.208 1.00 60.19 99 PRO A O 1
ATOM 739 N N . TRP A 1 100 ? 16.274 -0.272 -1.212 1.00 58.53 100 TRP A N 1
ATOM 740 C CA . TRP A 1 100 ? 14.860 -0.441 -0.851 1.00 58.53 100 TRP A CA 1
ATOM 741 C C . TRP A 1 100 ? 14.345 0.629 0.136 1.00 58.53 100 TRP A C 1
ATOM 743 O O . TRP A 1 100 ? 13.149 0.889 0.201 1.00 58.53 100 TRP A O 1
ATOM 753 N N . THR A 1 101 ? 15.246 1.326 0.834 1.00 54.53 101 THR A N 1
ATOM 754 C CA . THR A 1 101 ? 14.947 2.487 1.694 1.00 54.53 101 THR A CA 1
ATOM 755 C C . THR A 1 101 ? 14.740 3.794 0.917 1.00 54.53 101 THR A C 1
ATOM 757 O O . THR A 1 101 ? 14.420 4.825 1.505 1.00 54.53 101 THR A O 1
ATOM 760 N N . THR A 1 102 ? 14.918 3.783 -0.409 1.00 61.62 102 THR A N 1
ATOM 761 C CA . THR A 1 102 ? 14.746 4.973 -1.254 1.00 61.62 102 THR A CA 1
ATOM 762 C C . THR A 1 102 ? 13.259 5.315 -1.388 1.00 61.62 102 THR A C 1
ATOM 764 O O . THR A 1 102 ? 12.485 4.434 -1.771 1.00 61.62 102 THR A O 1
ATOM 767 N N . PRO A 1 103 ? 12.831 6.570 -1.150 1.00 63.25 103 PRO A N 1
ATOM 768 C CA . PRO A 1 103 ? 11.423 6.955 -1.230 1.00 63.25 103 PRO A CA 1
ATOM 769 C C . PRO A 1 103 ? 10.780 6.533 -2.556 1.00 63.25 103 PRO A C 1
ATOM 771 O O . PRO A 1 103 ? 11.388 6.698 -3.614 1.00 63.25 103 PRO A O 1
ATOM 774 N N . ALA A 1 104 ? 9.542 6.031 -2.508 1.00 63.81 104 ALA A N 1
ATOM 775 C CA . ALA A 1 104 ? 8.863 5.404 -3.648 1.00 63.81 104 ALA A CA 1
ATOM 776 C C . ALA A 1 104 ? 8.929 6.227 -4.957 1.00 63.81 104 ALA A C 1
ATOM 778 O O . ALA A 1 104 ? 9.202 5.697 -6.026 1.00 63.81 104 ALA A O 1
ATOM 779 N N . LEU A 1 105 ? 8.741 7.548 -4.903 1.00 64.69 105 LEU A N 1
ATOM 780 C CA . LEU A 1 105 ? 8.788 8.392 -6.109 1.00 64.69 105 LEU A CA 1
ATOM 781 C C . LEU A 1 105 ? 10.191 8.492 -6.733 1.00 64.69 105 LEU A C 1
ATOM 783 O O . LEU A 1 105 ? 10.320 8.552 -7.959 1.00 64.69 105 LEU A O 1
ATOM 787 N N . LEU A 1 106 ? 11.229 8.495 -5.894 1.00 65.75 106 LEU A N 1
ATOM 788 C CA . LEU A 1 106 ? 12.634 8.540 -6.300 1.00 65.75 106 LEU A CA 1
ATOM 789 C C . LEU A 1 106 ? 13.120 7.169 -6.773 1.00 65.75 106 LEU A C 1
ATOM 791 O O . LEU A 1 106 ? 13.936 7.095 -7.692 1.00 65.75 106 LEU A O 1
ATOM 795 N N . SER A 1 107 ? 12.606 6.084 -6.188 1.00 65.25 107 SER A N 1
ATOM 796 C CA . SER A 1 107 ? 13.033 4.737 -6.554 1.00 65.25 107 SER A CA 1
ATOM 797 C C . SER A 1 107 ? 12.619 4.364 -7.976 1.00 65.25 107 SER A C 1
ATOM 799 O O . SER A 1 107 ? 13.456 3.858 -8.721 1.00 65.25 107 SER A O 1
ATOM 801 N N . GLY A 1 108 ? 11.405 4.721 -8.408 1.00 63.84 108 GLY A N 1
ATOM 802 C CA . GLY A 1 108 ? 10.964 4.542 -9.797 1.00 63.84 108 GLY A CA 1
ATOM 803 C C . GLY A 1 108 ? 11.798 5.335 -10.813 1.00 63.84 108 GLY A C 1
ATOM 804 O O . GLY A 1 108 ? 12.145 4.813 -11.876 1.00 63.84 108 GLY A O 1
ATOM 805 N N . TYR A 1 109 ? 12.186 6.569 -10.477 1.00 68.62 109 TYR A N 1
ATOM 806 C CA . TYR A 1 109 ? 13.040 7.413 -11.325 1.00 68.62 109 TYR A CA 1
ATOM 807 C C . TYR A 1 109 ? 14.442 6.818 -11.507 1.00 68.62 109 TYR A C 1
ATOM 809 O O . TYR A 1 109 ? 14.945 6.701 -12.625 1.00 68.62 109 TYR A O 1
ATOM 817 N N . LEU A 1 110 ? 15.067 6.398 -10.404 1.00 66.00 110 LEU A N 1
ATOM 818 C CA . LEU A 1 110 ? 16.424 5.851 -10.403 1.00 66.00 110 LEU A CA 1
ATOM 819 C C . LEU A 1 110 ? 16.478 4.446 -11.020 1.00 66.00 110 LEU A C 1
ATOM 821 O O . LEU A 1 110 ? 17.387 4.149 -11.793 1.00 66.00 110 LEU A O 1
ATOM 825 N N . ALA A 1 111 ? 15.479 3.600 -10.749 1.00 63.88 111 ALA A N 1
ATOM 826 C CA . ALA A 1 111 ? 15.405 2.235 -11.278 1.00 63.88 111 ALA A CA 1
ATOM 827 C C . ALA A 1 111 ? 15.284 2.204 -12.808 1.00 63.88 111 ALA A C 1
ATOM 829 O O . ALA A 1 111 ? 15.722 1.253 -13.460 1.00 63.88 111 ALA A O 1
ATOM 830 N N . THR A 1 112 ? 14.711 3.256 -13.391 1.00 64.50 112 THR A N 1
ATOM 831 C CA . THR A 1 112 ? 14.528 3.404 -14.839 1.00 64.50 112 THR A CA 1
ATOM 832 C C . THR A 1 112 ? 15.623 4.236 -15.512 1.00 64.50 112 THR A C 1
ATOM 834 O O . THR A 1 112 ? 15.505 4.557 -16.692 1.00 64.50 112 THR A O 1
ATOM 837 N N . GLY A 1 113 ? 16.709 4.547 -14.793 1.00 65.88 113 GLY A N 1
ATOM 838 C CA . GLY A 1 113 ? 17.856 5.270 -15.341 1.00 65.88 113 GLY A CA 1
ATOM 839 C C . GLY A 1 113 ? 17.575 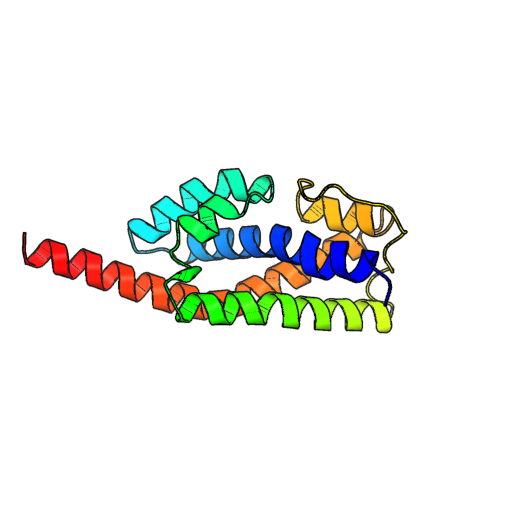6.754 -15.573 1.00 65.88 113 GLY A C 1
ATOM 840 O O . GLY A 1 113 ? 17.882 7.268 -16.644 1.00 65.88 113 GLY A O 1
ATOM 841 N N . ASN A 1 114 ? 16.995 7.435 -14.577 1.00 67.38 114 ASN A N 1
ATOM 842 C CA . ASN A 1 114 ? 16.587 8.845 -14.626 1.00 67.38 114 ASN A CA 1
ATOM 843 C C . ASN A 1 114 ? 15.439 9.134 -15.606 1.00 67.38 114 ASN A C 1
ATOM 845 O O . ASN A 1 114 ? 15.379 10.204 -16.213 1.00 67.38 114 ASN A O 1
ATOM 849 N N . ASN A 1 115 ? 14.502 8.197 -15.757 1.00 71.19 115 ASN A N 1
ATOM 850 C CA . ASN A 1 115 ? 13.329 8.408 -16.593 1.00 71.19 115 ASN A CA 1
ATOM 851 C C . ASN A 1 115 ? 12.088 8.714 -15.739 1.00 71.19 115 ASN A C 1
ATOM 853 O O . ASN A 1 115 ? 11.691 7.946 -14.863 1.00 71.19 115 ASN A O 1
ATOM 857 N N . ILE A 1 116 ? 11.430 9.837 -16.035 1.00 75.12 116 ILE A N 1
ATOM 858 C CA . ILE A 1 116 ? 10.217 10.304 -15.345 1.00 75.12 116 ILE A CA 1
ATOM 859 C C . ILE A 1 116 ? 9.072 9.284 -15.464 1.00 75.12 116 ILE A C 1
ATOM 861 O O . ILE A 1 116 ? 8.262 9.156 -14.546 1.00 75.12 116 ILE A O 1
ATOM 865 N N . MET A 1 117 ? 9.031 8.494 -16.543 1.00 73.75 117 MET A N 1
ATOM 866 C CA . MET A 1 117 ? 8.034 7.430 -16.713 1.00 73.75 117 MET A CA 1
ATOM 867 C C . MET A 1 117 ? 8.101 6.366 -15.609 1.00 73.75 117 MET A C 1
ATOM 869 O O . MET A 1 117 ? 7.072 5.783 -15.274 1.00 73.75 117 MET A O 1
ATOM 873 N N . GLY A 1 118 ? 9.265 6.151 -14.984 1.00 70.00 118 GLY A N 1
ATOM 874 C CA . GLY A 1 118 ? 9.383 5.273 -13.820 1.00 70.00 118 GLY A CA 1
ATOM 875 C C . GLY A 1 118 ? 8.634 5.802 -12.595 1.00 70.00 118 GLY A C 1
ATOM 876 O O . GLY A 1 118 ? 7.908 5.051 -11.946 1.00 70.00 118 GLY A O 1
ATOM 877 N N . SER A 1 119 ? 8.724 7.106 -12.314 1.00 73.25 119 SER A N 1
ATOM 878 C CA . SER A 1 119 ? 7.952 7.745 -11.235 1.00 73.25 119 SER A CA 1
ATOM 879 C C . SER A 1 119 ? 6.453 7.771 -11.529 1.00 73.25 119 SER A C 1
ATOM 881 O O . SER A 1 119 ? 5.648 7.576 -10.621 1.00 73.25 119 SER A O 1
ATOM 883 N N . VAL A 1 120 ? 6.062 7.971 -12.792 1.00 78.31 120 VAL A N 1
ATOM 884 C CA . VAL A 1 120 ? 4.650 7.907 -13.208 1.00 78.31 120 VAL A CA 1
ATOM 885 C C . VAL A 1 120 ? 4.089 6.503 -12.993 1.00 78.31 120 VAL A C 1
ATOM 887 O O . VAL A 1 120 ? 3.003 6.356 -12.437 1.00 78.31 120 VAL A O 1
ATOM 890 N N . MET A 1 121 ? 4.848 5.465 -13.354 1.00 75.31 121 MET A N 1
ATOM 891 C CA . MET A 1 121 ? 4.459 4.079 -13.098 1.00 75.31 121 MET A CA 1
ATOM 892 C C . MET A 1 121 ? 4.309 3.802 -11.597 1.00 75.31 121 MET A C 1
ATOM 894 O O . MET A 1 121 ? 3.350 3.158 -11.176 1.00 75.31 121 MET A O 1
ATOM 898 N N . GLN A 1 122 ? 5.211 4.347 -10.776 1.00 73.38 122 GLN A N 1
ATOM 899 C CA . GLN A 1 122 ? 5.116 4.254 -9.320 1.00 73.38 122 GLN A CA 1
ATOM 900 C C . GLN A 1 122 ? 3.819 4.876 -8.789 1.00 73.38 122 GLN A C 1
ATOM 902 O O . GLN A 1 122 ? 3.168 4.305 -7.916 1.00 73.38 122 GLN A O 1
ATOM 907 N N . LEU A 1 123 ? 3.430 6.033 -9.328 1.00 77.31 123 LEU A N 1
ATOM 908 C CA . LEU A 1 123 ? 2.207 6.728 -8.943 1.00 77.31 123 LEU A CA 1
ATOM 909 C C . LEU A 1 123 ? 0.961 5.932 -9.354 1.00 77.31 123 LEU A C 1
ATOM 911 O O . LEU A 1 123 ? 0.041 5.788 -8.555 1.00 77.31 123 LEU A O 1
ATOM 915 N N . ILE A 1 124 ? 0.955 5.338 -10.551 1.00 81.00 124 ILE A N 1
ATOM 916 C CA . ILE A 1 124 ? -0.119 4.436 -11.001 1.00 81.00 124 ILE A CA 1
ATOM 917 C C . ILE A 1 124 ? -0.236 3.230 -10.063 1.00 81.00 124 ILE A C 1
ATOM 919 O O . ILE A 1 124 ? -1.333 2.901 -9.612 1.00 81.00 124 ILE A O 1
ATOM 923 N N . ASN A 1 125 ? 0.889 2.607 -9.711 1.00 77.88 125 ASN A N 1
ATOM 924 C CA . ASN A 1 125 ? 0.916 1.482 -8.780 1.00 77.88 125 ASN A CA 1
ATOM 925 C C . ASN A 1 125 ? 0.383 1.881 -7.397 1.00 77.88 125 ASN A C 1
ATOM 927 O O . ASN A 1 125 ? -0.423 1.157 -6.820 1.00 77.88 125 ASN A O 1
ATOM 931 N N . MET A 1 126 ? 0.756 3.062 -6.899 1.00 77.62 126 MET A N 1
ATOM 932 C CA . MET A 1 126 ? 0.242 3.608 -5.642 1.00 77.62 126 MET A CA 1
ATOM 933 C C . MET A 1 126 ? -1.283 3.781 -5.678 1.00 77.62 126 MET A C 1
ATOM 935 O O . MET A 1 126 ? -1.965 3.405 -4.727 1.00 77.62 126 MET A O 1
ATOM 939 N N . VAL A 1 127 ? -1.831 4.288 -6.786 1.00 82.38 127 VAL A N 1
ATOM 940 C CA . VAL A 1 127 ? -3.283 4.439 -6.973 1.00 82.38 127 VAL A CA 1
ATOM 941 C C . VAL A 1 127 ? -3.985 3.082 -7.005 1.00 82.38 127 VAL A C 1
ATOM 943 O O . VAL A 1 127 ? -5.004 2.915 -6.341 1.00 82.38 127 VAL A O 1
ATOM 946 N N . ILE A 1 128 ? -3.436 2.094 -7.714 1.00 83.75 128 ILE A N 1
ATOM 947 C CA . ILE A 1 128 ? -4.003 0.737 -7.774 1.00 83.75 128 ILE A CA 1
ATOM 948 C C . ILE A 1 128 ? -4.075 0.126 -6.376 1.00 83.75 128 ILE A C 1
ATOM 950 O O . ILE A 1 128 ? -5.114 -0.396 -5.974 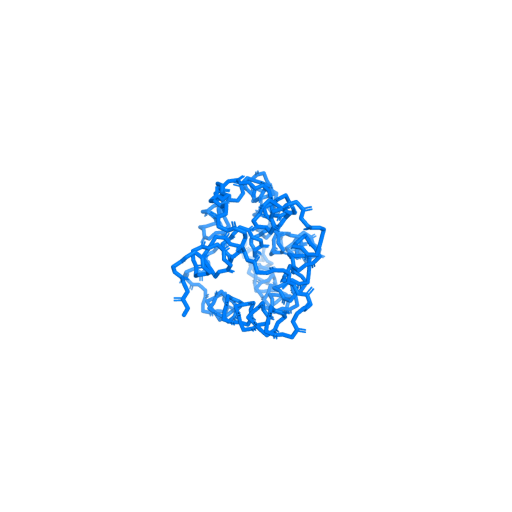1.00 83.75 128 ILE A O 1
ATOM 954 N N . VAL A 1 129 ? -2.989 0.230 -5.613 1.00 81.88 129 VAL A N 1
ATOM 955 C CA . VAL A 1 129 ? -2.920 -0.303 -4.250 1.00 81.88 129 VAL A CA 1
ATOM 956 C C . VAL A 1 129 ? -3.902 0.425 -3.350 1.00 81.88 129 VAL A C 1
ATOM 958 O O . VAL A 1 129 ? -4.642 -0.229 -2.620 1.00 81.88 129 VAL A O 1
ATOM 961 N N . PHE A 1 130 ? -3.964 1.755 -3.443 1.00 82.75 130 PHE A N 1
ATOM 962 C CA . PHE A 1 130 ? -4.955 2.554 -2.733 1.00 82.75 130 PHE A CA 1
ATOM 963 C C . PHE A 1 130 ? -6.371 2.056 -3.037 1.00 82.75 130 PHE A C 1
ATOM 965 O O . PHE A 1 130 ? -7.122 1.786 -2.108 1.00 82.75 130 PHE A O 1
ATOM 972 N N . THR A 1 131 ? -6.735 1.864 -4.309 1.00 84.94 131 THR A N 1
ATOM 973 C CA . THR A 1 131 ? -8.070 1.385 -4.699 1.00 84.94 131 THR A CA 1
ATOM 974 C C . THR A 1 131 ? -8.359 -0.026 -4.188 1.00 84.94 131 THR A C 1
ATOM 976 O O . THR A 1 131 ? -9.474 -0.280 -3.737 1.00 84.94 131 THR A O 1
ATOM 979 N N . ILE A 1 132 ? -7.373 -0.929 -4.217 1.00 85.94 132 ILE A N 1
ATOM 980 C CA . ILE A 1 132 ? -7.522 -2.292 -3.693 1.00 85.94 132 ILE A CA 1
ATOM 981 C C . ILE A 1 132 ? -7.716 -2.261 -2.180 1.00 85.94 132 ILE A C 1
ATOM 983 O O . ILE A 1 132 ? -8.624 -2.916 -1.688 1.00 85.94 132 ILE A O 1
ATOM 987 N N . TRP A 1 133 ? -6.908 -1.497 -1.443 1.00 82.44 133 TRP A N 1
ATOM 988 C CA . TRP A 1 133 ? -6.952 -1.440 0.020 1.00 82.44 133 TRP A CA 1
ATOM 989 C C . TRP A 1 133 ? -8.123 -0.624 0.570 1.00 82.44 133 TRP A C 1
ATOM 991 O O . TRP A 1 133 ? -8.615 -0.927 1.656 1.00 82.44 133 TRP A O 1
ATOM 1001 N N . PHE A 1 134 ? -8.607 0.374 -0.168 1.00 84.31 134 PHE A N 1
ATOM 1002 C CA . PHE A 1 134 ? -9.690 1.269 0.244 1.00 84.31 134 PHE A CA 1
ATOM 1003 C C . PHE A 1 134 ? -10.933 0.550 0.813 1.00 84.31 134 PHE A C 1
ATOM 1005 O O . PHE A 1 134 ? -11.339 0.878 1.933 1.00 84.31 134 PHE A O 1
ATOM 1012 N N . PRO A 1 135 ? -11.556 -0.430 0.122 1.00 86.19 135 PRO A N 1
ATOM 1013 C CA . PRO A 1 135 ? -12.728 -1.122 0.654 1.00 86.19 135 PRO A CA 1
ATOM 1014 C C . PRO A 1 135 ? -12.416 -1.925 1.922 1.00 86.19 135 PRO A C 1
ATOM 1016 O O . PRO A 1 135 ? -13.221 -1.915 2.853 1.00 86.19 135 PRO A O 1
ATOM 1019 N N . PHE A 1 136 ? -11.250 -2.572 2.000 1.00 85.38 136 PHE A N 1
ATOM 1020 C CA . PHE A 1 136 ? -10.872 -3.389 3.158 1.00 85.38 136 PHE A CA 1
ATOM 1021 C C . PHE A 1 136 ? -10.580 -2.527 4.383 1.00 85.38 136 PHE A C 1
ATOM 1023 O O . PHE A 1 136 ? -11.114 -2.800 5.456 1.00 85.38 136 PHE A O 1
ATOM 1030 N N . LEU A 1 137 ? -9.831 -1.433 4.216 1.00 83.44 137 LEU A N 1
ATOM 1031 C CA . LEU A 1 137 ? -9.561 -0.477 5.291 1.00 83.44 137 LEU A CA 1
ATOM 1032 C C . LEU A 1 137 ? -10.849 0.123 5.851 1.00 83.44 137 LEU A C 1
ATOM 1034 O O . LEU A 1 137 ? -10.978 0.284 7.059 1.00 83.44 137 LEU A O 1
ATOM 1038 N N . LYS A 1 138 ? -11.835 0.406 4.994 1.00 84.75 138 LYS A N 1
ATOM 1039 C CA . LYS A 1 138 ? -13.134 0.926 5.432 1.00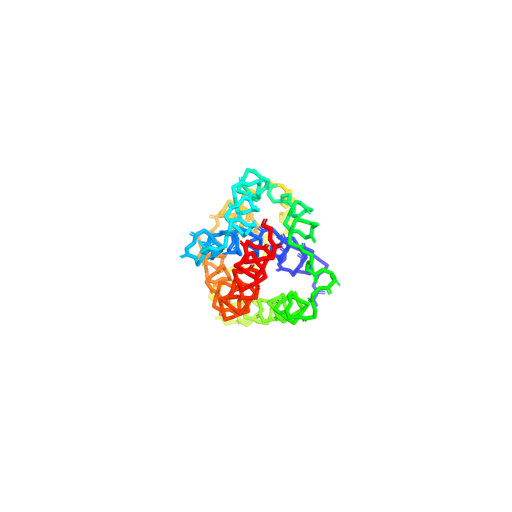 84.75 138 LYS A CA 1
ATOM 1040 C C . LYS A 1 138 ? -13.926 -0.088 6.265 1.00 84.75 138 LYS A C 1
ATOM 1042 O O . LYS A 1 138 ? -14.605 0.305 7.212 1.00 84.75 138 LYS A O 1
ATOM 1047 N N . ILE A 1 139 ? -13.855 -1.375 5.922 1.00 86.25 139 ILE A N 1
ATOM 1048 C CA . ILE A 1 139 ? -14.490 -2.449 6.703 1.00 86.25 139 ILE A CA 1
ATOM 1049 C C . ILE A 1 139 ? -13.769 -2.620 8.045 1.00 86.25 139 ILE A C 1
ATOM 1051 O O . ILE A 1 139 ? -14.427 -2.677 9.081 1.00 86.25 139 ILE A O 1
ATOM 1055 N N . MET A 1 140 ? -12.434 -2.636 8.035 1.00 83.56 140 MET A N 1
ATOM 1056 C CA . MET A 1 140 ? -11.617 -2.748 9.246 1.00 83.56 140 MET A CA 1
ATOM 1057 C C . MET A 1 140 ? -11.854 -1.574 10.203 1.00 83.56 140 MET A C 1
ATOM 1059 O O . MET A 1 140 ? -12.096 -1.795 11.386 1.00 83.56 140 MET A O 1
ATOM 1063 N N . ASP A 1 141 ? -11.874 -0.334 9.701 1.00 86.31 141 ASP A N 1
ATOM 1064 C CA . ASP A 1 141 ? -12.158 0.856 10.517 1.00 86.31 141 ASP A CA 1
ATOM 1065 C C . ASP A 1 141 ? -13.516 0.774 11.205 1.00 86.31 141 ASP A C 1
ATOM 1067 O O . ASP A 1 141 ? -13.651 1.115 12.377 1.00 86.31 141 ASP A O 1
ATOM 1071 N N . LYS A 1 142 ? -14.529 0.299 10.471 1.00 85.81 142 LYS A N 1
ATOM 1072 C CA . LYS A 1 142 ? -15.875 0.128 11.005 1.00 85.81 142 LYS A CA 1
ATOM 10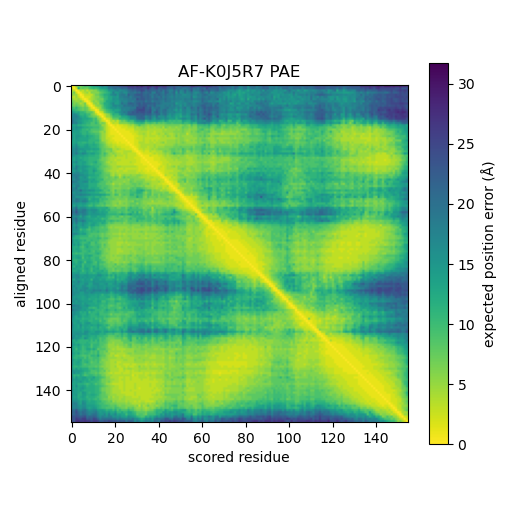73 C C . LYS A 1 142 ? -15.885 -0.889 12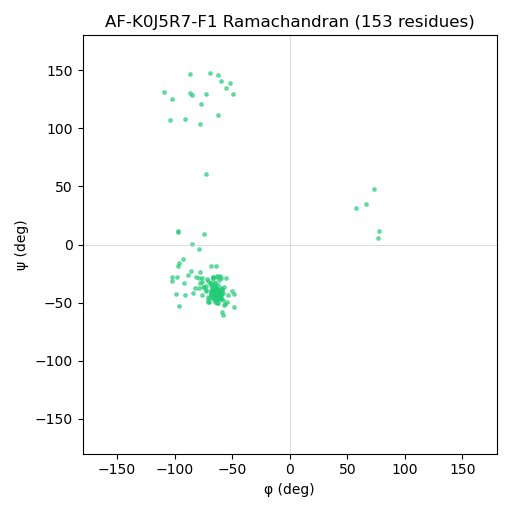.147 1.00 85.81 142 LYS A C 1
ATOM 1075 O O . LYS A 1 142 ? -16.494 -0.609 13.173 1.00 85.81 142 LYS A O 1
ATOM 1080 N N . GLN A 1 143 ? -15.187 -2.016 11.996 1.00 84.06 143 GLN A N 1
ATOM 1081 C CA . GLN A 1 143 ? -15.062 -3.024 13.055 1.00 84.06 143 GLN A CA 1
ATOM 1082 C C . GLN A 1 143 ? -14.359 -2.459 14.295 1.00 84.06 143 GLN A C 1
ATOM 1084 O O . GLN A 1 143 ? -14.863 -2.614 15.405 1.00 84.06 143 GLN A O 1
ATOM 1089 N N . TYR A 1 144 ? -13.237 -1.752 14.121 1.00 83.69 144 TYR A N 1
ATOM 1090 C CA . TYR A 1 144 ? -12.532 -1.122 15.243 1.00 83.69 144 TYR A CA 1
ATOM 1091 C C . TYR A 1 144 ? -13.396 -0.072 15.943 1.00 83.69 144 TYR A C 1
ATOM 1093 O O . TYR A 1 144 ? -13.455 -0.036 17.168 1.00 83.69 144 TYR A O 1
ATOM 1101 N N . TYR A 1 145 ? -14.120 0.744 15.179 1.00 85.81 145 TYR A N 1
ATOM 1102 C CA . TYR A 1 145 ? -15.010 1.761 15.727 1.00 85.81 145 TYR A CA 1
ATOM 1103 C C . TYR A 1 145 ? -16.199 1.162 16.498 1.00 85.81 145 TYR A C 1
ATOM 1105 O O . TYR A 1 145 ? -16.585 1.682 17.545 1.00 85.81 145 TYR A O 1
ATOM 1113 N N . GLU A 1 146 ? -16.785 0.069 16.002 1.00 85.38 146 GLU A N 1
ATOM 1114 C CA . GLU A 1 146 ? -17.862 -0.649 16.695 1.00 85.38 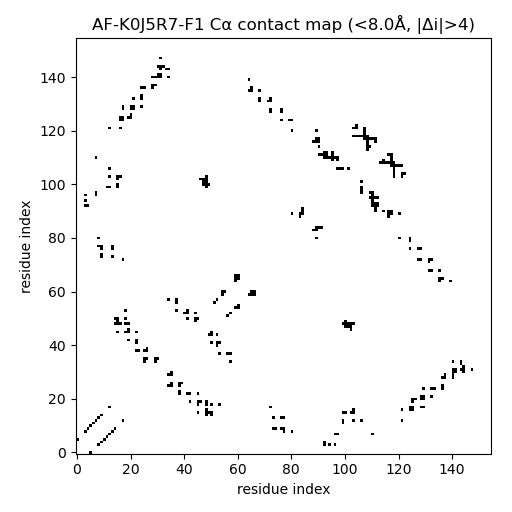146 GLU A CA 1
ATOM 1115 C C . GLU A 1 146 ? -17.365 -1.286 17.999 1.00 85.38 146 GLU A C 1
ATOM 1117 O O . GLU A 1 146 ? -18.023 -1.130 19.031 1.00 85.38 146 GLU A O 1
ATOM 1122 N N . ASN A 1 147 ? -16.176 -1.896 17.988 1.00 83.75 147 ASN A N 1
ATOM 1123 C CA . ASN A 1 147 ? -15.549 -2.457 19.187 1.00 83.75 147 ASN A CA 1
ATOM 1124 C C . ASN A 1 147 ? -15.258 -1.366 20.234 1.00 83.75 147 ASN A C 1
ATOM 1126 O O . ASN A 1 147 ? -15.722 -1.483 21.368 1.00 83.75 147 ASN A O 1
ATOM 1130 N N . GLU A 1 148 ? -14.614 -0.259 19.839 1.00 83.06 148 GLU A N 1
ATOM 1131 C CA . GLU A 1 148 ? -14.335 0.894 20.717 1.00 83.06 148 GLU A CA 1
ATOM 1132 C C . GLU A 1 148 ? -15.615 1.475 21.342 1.00 83.06 148 GLU A C 1
ATOM 1134 O O . GLU A 1 148 ? -15.622 1.940 22.485 1.00 83.06 148 GLU A O 1
ATOM 1139 N N . ARG A 1 149 ? -16.718 1.482 20.585 1.00 81.25 149 ARG A N 1
ATOM 1140 C CA . ARG A 1 149 ? -18.013 1.969 21.065 1.00 81.25 149 ARG A CA 1
ATOM 1141 C C . ARG A 1 149 ? -18.675 0.982 22.024 1.00 81.25 149 ARG A C 1
ATOM 1143 O O . ARG A 1 149 ? -19.316 1.429 22.969 1.00 81.25 149 ARG A O 1
ATOM 1150 N N . SER A 1 150 ? -18.535 -0.321 21.792 1.00 78.81 150 SER A N 1
ATOM 1151 C CA . SER A 1 150 ? -19.090 -1.355 22.670 1.00 78.81 150 SER A CA 1
ATOM 1152 C C . SER A 1 150 ? -18.382 -1.406 24.028 1.00 78.81 150 SER A C 1
ATOM 1154 O O . SER A 1 150 ? -19.057 -1.454 25.051 1.00 78.81 150 SER A O 1
ATOM 1156 N N . GLU A 1 151 ? -17.053 -1.264 24.060 1.00 75.69 151 GLU A N 1
ATOM 1157 C CA . GLU A 1 151 ? -16.272 -1.226 25.305 1.00 75.69 151 GLU A CA 1
ATOM 1158 C C . GLU A 1 151 ? -16.663 -0.039 26.195 1.00 75.69 151 GLU A C 1
ATOM 1160 O O . GLU A 1 151 ? -16.821 -0.200 27.401 1.00 75.69 151 GLU A O 1
ATOM 1165 N N . LYS A 1 152 ? -16.924 1.134 25.603 1.00 67.62 152 LYS A N 1
ATOM 1166 C CA . LYS A 1 152 ? -17.378 2.330 26.338 1.00 67.62 152 LYS A CA 1
ATOM 1167 C C . LYS A 1 152 ? -18.784 2.231 26.930 1.00 67.62 152 LYS A C 1
ATOM 1169 O O . LYS A 1 152 ? -19.135 3.063 27.755 1.00 67.62 152 LYS A O 1
ATOM 1174 N N . ILE A 1 153 ? -19.615 1.302 26.458 1.00 65.88 153 ILE A N 1
ATOM 1175 C CA . ILE A 1 153 ? -20.974 1.099 26.988 1.00 65.88 153 ILE A CA 1
ATOM 1176 C C . ILE A 1 153 ? -20.943 0.168 28.211 1.00 65.88 153 ILE A C 1
ATOM 1178 O O . ILE A 1 153 ? -21.857 0.204 29.029 1.00 65.88 153 ILE A O 1
ATOM 1182 N N . VAL A 1 154 ? -19.903 -0.661 28.330 1.00 58.97 154 VAL A N 1
ATOM 1183 C CA . VAL A 1 154 ? -19.751 -1.661 29.398 1.00 58.97 154 VAL A CA 1
ATOM 1184 C C . VAL A 1 154 ? -18.879 -1.144 30.558 1.00 58.97 154 VAL A C 1
ATOM 1186 O O . VAL A 1 154 ? -18.927 -1.720 31.644 1.00 58.97 154 VAL A O 1
ATOM 1189 N N . SER A 1 155 ? -18.116 -0.060 30.354 1.00 51.47 155 SER A N 1
ATOM 1190 C CA . SER A 1 155 ? -17.318 0.646 31.378 1.00 51.47 155 SER A CA 1
ATOM 1191 C C . SER A 1 155 ? -18.082 1.776 32.059 1.00 51.47 155 SER A C 1
ATOM 1193 O O . SER A 1 155 ? -17.958 1.913 33.293 1.00 51.47 155 SER A O 1
#

Organism: Amphibacillus xylanus (strain ATCC 51415 / DSM 6626 / JCM 7361 / LMG 17667 / NBRC 15112 / Ep01) (NCBI:txid698758)

Solvent-accessible surface area (backbone atoms only — not comparable to full-atom values): 7906 Å² total; per-residue (Å²): 136,58,71,64,56,46,49,46,54,38,49,32,40,28,57,22,31,40,45,40,25,47,35,54,43,32,64,76,65,44,77,18,70,70,48,42,52,41,28,62,63,24,49,70,33,23,58,44,38,43,52,63,58,47,50,64,60,42,54,32,86,80,32,73,69,44,44,51,42,65,58,47,38,39,54,51,42,36,50,52,53,50,51,37,39,72,75,64,70,25,69,66,70,62,79,51,86,63,65,59,57,45,39,47,62,55,36,25,18,51,25,28,64,75,29,67,47,25,25,52,50,40,50,53,43,24,50,53,34,28,62,57,39,45,65,44,53,53,54,52,34,49,52,51,36,51,50,59,53,52,54,65,73,78,107

Secondary structure (DSSP, 8-state):
--HHHIIIIIIIHHHHHHHHHHHHHHHHH--SHHHHHHHHHHHHHHHTT--HHHHHHTTTTT-HHHHHHHHHHHHHHHHHHHHHHHTTSSPPP-S----TTS-HHHHHHHHTTS-HHHHHHHHHHHHHHHHHHHHHHHHHHHHHHHHHHHHHHH-

Radius of gyration: 16.75 Å; Cα contacts (8 Å, |Δi|>4): 208; chains: 1; bounding box: 41×23×56 Å

Sequence (155 aa):
MTKQFIDTFIVGIGDSGMTLAVLLAIFMIAKSRQMREMGKLGIGSGIFNVNEPVIFGLPIIMNPLAIIPWLLAPVVVGAVTYFAMSIGFAPRPAGVIVPWTTPALLSGYLATGNNIMGSVMQLINMVIVFTIWFPFLKIMDKQYYENERSEKIVS

pLDDT: mean 70.09, std 11.31, range [42.44, 86.31]